Protein AF-A0A418R9C7-F1 (afdb_monomer_lite)

Radius of gyration: 15.67 Å; chains: 1; bounding box: 35×15×49 Å

Organism: NCBI:txid2029981

Structure (mmCIF, N/CA/C/O backbone):
data_AF-A0A418R9C7-F1
#
_entry.id   AF-A0A418R9C7-F1
#
loop_
_atom_site.group_PDB
_atom_site.id
_atom_site.type_symbol
_atom_site.label_atom_id
_atom_site.label_alt_id
_atom_site.label_comp_id
_atom_site.label_asym_id
_atom_site.label_entity_id
_atom_site.label_seq_id
_atom_site.pdbx_PDB_ins_code
_atom_site.Cartn_x
_atom_site.Cartn_y
_atom_site.Cartn_z
_atom_site.occupancy
_atom_site.B_iso_or_equiv
_atom_site.auth_seq_id
_atom_site.auth_comp_id
_atom_site.auth_asym_id
_atom_site.auth_atom_id
_atom_site.pdbx_PDB_model_num
ATOM 1 N N . MET A 1 1 ? 9.074 -6.981 2.720 1.00 46.62 1 MET A N 1
ATOM 2 C CA . MET A 1 1 ? 9.134 -5.554 3.130 1.00 46.62 1 MET A CA 1
ATOM 3 C C . MET A 1 1 ? 7.836 -4.776 2.861 1.00 46.62 1 MET A C 1
ATOM 5 O O . MET A 1 1 ? 7.698 -3.675 3.373 1.00 46.62 1 MET A O 1
ATOM 9 N N . SER A 1 2 ? 6.857 -5.335 2.141 1.00 50.56 2 SER A N 1
ATOM 10 C CA . SER A 1 2 ? 5.527 -4.747 1.891 1.00 50.56 2 SER A CA 1
ATOM 11 C C . SER A 1 2 ? 4.606 -4.723 3.123 1.00 50.56 2 SER A C 1
ATOM 13 O O . SER A 1 2 ? 3.839 -3.782 3.302 1.00 50.56 2 SER A O 1
ATOM 15 N N . SER A 1 3 ? 4.740 -5.695 4.030 1.00 56.81 3 SER A N 1
ATOM 16 C CA . SER A 1 3 ? 3.819 -5.886 5.162 1.00 56.81 3 SER A CA 1
ATOM 17 C C . SER A 1 3 ? 3.807 -4.756 6.198 1.00 56.81 3 SER A C 1
ATOM 19 O O . SER A 1 3 ? 2.843 -4.642 6.940 1.00 56.81 3 SER A O 1
ATOM 21 N N . HIS A 1 4 ? 4.848 -3.919 6.282 1.00 64.94 4 HIS A N 1
ATOM 22 C CA . HIS A 1 4 ? 4.893 -2.830 7.272 1.00 64.94 4 HIS A CA 1
ATOM 23 C C . HIS A 1 4 ? 4.217 -1.542 6.783 1.00 64.94 4 HIS A C 1
ATOM 25 O O . HIS A 1 4 ? 3.659 -0.807 7.590 1.00 64.94 4 HIS A O 1
ATOM 31 N N . LEU A 1 5 ? 4.248 -1.275 5.472 1.00 68.44 5 LEU A N 1
ATOM 32 C CA . LEU A 1 5 ? 3.669 -0.060 4.882 1.00 68.44 5 LEU A CA 1
ATOM 33 C C . LEU A 1 5 ? 2.141 -0.092 4.903 1.00 68.44 5 LEU A C 1
ATOM 35 O O . LEU A 1 5 ? 1.507 0.934 5.118 1.00 68.44 5 LEU A O 1
ATOM 39 N N . ILE A 1 6 ? 1.568 -1.276 4.703 1.00 71.94 6 ILE A N 1
ATOM 40 C CA . ILE A 1 6 ? 0.127 -1.470 4.522 1.00 71.94 6 ILE A CA 1
ATOM 41 C C . ILE A 1 6 ? -0.571 -1.799 5.856 1.00 71.94 6 ILE A C 1
ATOM 43 O O . ILE A 1 6 ? -1.784 -1.697 5.969 1.00 71.94 6 ILE A O 1
ATOM 47 N N . LYS A 1 7 ? 0.194 -2.095 6.918 1.00 70.19 7 LYS A N 1
ATOM 48 C CA . LYS A 1 7 ? -0.331 -2.479 8.242 1.00 70.19 7 LYS A CA 1
ATOM 49 C C . LYS A 1 7 ? -1.252 -1.432 8.886 1.00 70.19 7 LYS A C 1
ATOM 51 O O . LYS A 1 7 ? -2.103 -1.797 9.684 1.00 70.19 7 LYS A O 1
ATOM 56 N N . ASN A 1 8 ? -1.075 -0.154 8.544 1.00 69.62 8 ASN A N 1
ATOM 57 C CA . ASN A 1 8 ? -1.908 0.959 9.020 1.00 69.62 8 ASN A CA 1
ATOM 58 C C . ASN A 1 8 ? -2.758 1.578 7.896 1.00 69.62 8 ASN A C 1
ATOM 60 O O . ASN A 1 8 ? -3.174 2.730 8.001 1.00 69.62 8 ASN A O 1
ATOM 64 N N . CYS A 1 9 ? -2.947 0.861 6.787 1.00 81.62 9 CYS A N 1
ATOM 65 C CA . CYS A 1 9 ? -3.779 1.322 5.688 1.00 81.62 9 CYS A CA 1
ATOM 66 C C . CYS A 1 9 ? -5.241 1.018 6.021 1.00 81.62 9 CYS A C 1
ATOM 68 O O . CYS A 1 9 ? -5.680 -0.123 5.933 1.00 81.62 9 CYS A O 1
ATOM 70 N N . THR A 1 10 ? -5.964 2.047 6.453 1.00 82.88 10 THR A N 1
ATOM 71 C CA . THR A 1 10 ? -7.370 1.959 6.866 1.00 82.88 10 THR A CA 1
ATOM 72 C C . THR A 1 10 ? -8.295 2.730 5.931 1.00 82.88 10 THR A C 1
ATOM 74 O O . THR A 1 10 ? -9.510 2.593 6.018 1.00 82.88 10 THR A O 1
ATOM 77 N N . SER A 1 11 ? -7.737 3.519 5.005 1.00 85.12 11 SER A N 1
ATOM 78 C CA . SER A 1 11 ? -8.492 4.221 3.971 1.00 85.12 11 SER A CA 1
ATOM 79 C C . SER A 1 11 ? -7.823 4.165 2.599 1.00 85.12 11 SER A C 1
ATOM 81 O O . SER A 1 11 ? -6.596 4.090 2.463 1.00 85.12 11 SER A O 1
ATOM 83 N N . HIS A 1 12 ? -8.647 4.288 1.556 1.00 86.50 12 HIS A N 1
ATOM 84 C CA . HIS A 1 12 ? -8.192 4.371 0.165 1.00 86.50 12 HIS A CA 1
ATOM 85 C C . HIS A 1 12 ? -7.243 5.561 -0.067 1.00 86.50 12 HIS A C 1
ATOM 87 O O . HIS A 1 12 ? -6.319 5.480 -0.875 1.00 86.50 12 HIS A O 1
ATOM 93 N N . GLU A 1 13 ? -7.411 6.654 0.681 1.00 87.38 13 GLU A N 1
ATOM 94 C CA . GLU A 1 13 ? -6.542 7.829 0.582 1.00 87.38 13 GLU A CA 1
ATOM 95 C C . GLU A 1 13 ? -5.123 7.546 1.112 1.00 87.38 13 GLU A C 1
ATOM 97 O O . GLU A 1 13 ? -4.126 8.002 0.540 1.00 87.38 13 GLU A O 1
ATOM 102 N N . GLN A 1 14 ? -5.005 6.758 2.188 1.00 87.94 14 GLN A N 1
ATOM 103 C CA . GLN A 1 14 ? -3.706 6.291 2.679 1.00 87.94 14 GLN A CA 1
ATOM 104 C C . GLN A 1 14 ? -3.058 5.325 1.686 1.00 87.94 14 GLN A C 1
ATOM 106 O O . GLN A 1 14 ? -1.857 5.443 1.426 1.00 87.94 14 GLN A O 1
ATOM 111 N N . LEU A 1 15 ? -3.849 4.425 1.091 1.00 89.75 15 LEU A N 1
ATOM 112 C CA . LEU A 1 15 ? -3.370 3.496 0.070 1.00 89.75 15 LEU A CA 1
ATOM 113 C C . LEU A 1 15 ? -2.778 4.242 -1.128 1.00 89.75 15 LEU A C 1
ATOM 115 O O . LEU A 1 15 ? -1.664 3.943 -1.557 1.00 89.75 15 LEU A O 1
ATOM 119 N N . GLU A 1 16 ? -3.466 5.275 -1.619 1.00 90.06 16 GLU A N 1
ATOM 120 C CA . GLU A 1 16 ? -2.955 6.128 -2.693 1.00 90.06 16 GLU A CA 1
ATOM 121 C C . GLU A 1 16 ? -1.658 6.852 -2.318 1.00 90.06 16 GLU A C 1
ATOM 123 O O . GLU A 1 16 ? -0.743 6.939 -3.142 1.00 90.06 16 GLU A O 1
ATOM 128 N N . LYS A 1 17 ? -1.550 7.378 -1.090 1.00 90.06 17 LYS A N 1
ATOM 129 C CA . LYS A 1 17 ? -0.320 8.040 -0.620 1.00 90.06 17 LYS A CA 1
ATOM 130 C C . LYS A 1 17 ? 0.858 7.067 -0.602 1.00 90.06 17 LYS A C 1
ATOM 132 O O . LYS A 1 17 ? 1.950 7.429 -1.048 1.00 90.06 17 LYS A O 1
ATOM 137 N N . ILE A 1 18 ? 0.635 5.833 -0.147 1.00 88.94 18 ILE A N 1
ATOM 138 C CA . ILE A 1 18 ? 1.648 4.772 -0.169 1.00 88.94 18 ILE A CA 1
ATOM 139 C C . ILE A 1 18 ? 2.001 4.423 -1.617 1.00 88.94 18 ILE A C 1
ATOM 141 O O . ILE A 1 18 ? 3.184 4.442 -1.956 1.00 88.94 18 ILE A O 1
ATOM 145 N N . ARG A 1 19 ? 1.003 4.192 -2.484 1.00 90.44 19 ARG A N 1
ATOM 146 C CA . ARG A 1 19 ? 1.188 3.884 -3.913 1.00 90.44 19 ARG A CA 1
ATOM 147 C C . ARG A 1 19 ? 2.058 4.933 -4.597 1.00 90.44 19 ARG A C 1
ATOM 149 O O . ARG A 1 19 ? 3.115 4.590 -5.112 1.00 90.44 19 ARG A O 1
ATOM 156 N N . LYS A 1 20 ? 1.692 6.215 -4.498 1.00 90.81 20 LYS A N 1
ATOM 157 C CA . LYS A 1 20 ? 2.443 7.342 -5.086 1.00 90.81 20 LYS A CA 1
ATOM 158 C C . LYS A 1 20 ? 3.849 7.481 -4.488 1.00 90.81 20 LYS A C 1
ATOM 160 O O . LYS A 1 20 ? 4.797 7.840 -5.187 1.00 90.81 20 LYS A O 1
ATOM 165 N N . GLY A 1 21 ? 4.013 7.204 -3.193 1.00 90.81 21 GLY A N 1
ATOM 166 C CA . GLY A 1 21 ? 5.321 7.212 -2.531 1.00 90.81 21 GLY A CA 1
ATOM 167 C C . GLY A 1 21 ? 6.251 6.102 -3.030 1.00 90.81 21 GLY A C 1
ATOM 168 O O . GLY A 1 21 ? 7.445 6.337 -3.228 1.00 90.81 21 GLY A O 1
ATOM 169 N N . GLN A 1 22 ? 5.700 4.910 -3.260 1.00 89.94 22 GLN A N 1
ATOM 170 C CA . GLN A 1 22 ? 6.419 3.770 -3.821 1.00 89.94 22 GLN A CA 1
ATOM 171 C C . GLN A 1 22 ? 6.692 3.975 -5.317 1.00 89.94 22 GLN A C 1
ATOM 173 O O . GLN A 1 22 ? 7.825 3.791 -5.745 1.00 89.94 22 GLN A O 1
ATOM 178 N N . GLU A 1 23 ? 5.728 4.497 -6.074 1.00 91.69 23 GLU A N 1
ATOM 179 C CA . GLU A 1 23 ? 5.864 4.835 -7.494 1.00 91.69 23 GLU A CA 1
ATOM 180 C C . GLU A 1 23 ? 7.029 5.800 -7.721 1.00 91.69 23 GLU A C 1
ATOM 182 O O . GLU A 1 23 ? 7.922 5.545 -8.523 1.00 91.69 23 GLU A O 1
ATOM 187 N N . ARG A 1 24 ? 7.120 6.888 -6.947 1.00 91.25 24 ARG A N 1
ATOM 188 C CA . ARG A 1 24 ? 8.254 7.818 -7.069 1.00 91.25 24 ARG A CA 1
ATOM 189 C C . ARG A 1 24 ? 9.6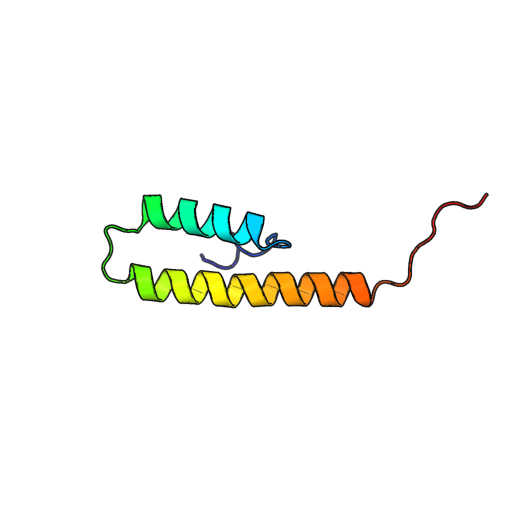07 7.141 -6.849 1.00 91.25 24 ARG A C 1
ATOM 191 O O . ARG A 1 24 ? 10.574 7.552 -7.486 1.00 91.25 24 ARG A O 1
ATOM 198 N N . LYS A 1 25 ? 9.671 6.141 -5.961 1.00 87.88 25 LYS A N 1
ATOM 199 C CA . LYS A 1 25 ? 10.896 5.404 -5.622 1.00 87.88 25 LYS A CA 1
ATOM 200 C C . LYS A 1 25 ? 11.222 4.274 -6.589 1.00 87.88 25 LYS A C 1
ATOM 202 O O . LYS A 1 25 ? 12.403 3.985 -6.744 1.00 87.88 25 LYS A O 1
ATOM 207 N N . PHE A 1 26 ? 10.220 3.646 -7.198 1.00 88.69 26 PHE A N 1
ATOM 208 C CA . PHE A 1 26 ? 10.370 2.387 -7.927 1.00 88.69 26 PHE A CA 1
ATOM 209 C C . PHE A 1 26 ? 9.863 2.424 -9.370 1.00 88.69 26 PHE A C 1
ATOM 211 O O . PHE A 1 26 ? 10.083 1.450 -10.071 1.00 88.69 26 PHE A O 1
ATOM 218 N N . ARG A 1 27 ? 9.280 3.526 -9.868 1.00 88.94 27 ARG A N 1
ATOM 219 C CA . ARG A 1 27 ? 8.772 3.612 -11.260 1.00 88.94 27 ARG A CA 1
ATOM 220 C C . ARG A 1 27 ? 9.816 3.354 -12.341 1.00 88.94 27 ARG A C 1
ATOM 222 O O . ARG A 1 27 ? 9.458 3.153 -13.489 1.00 88.94 27 ARG A O 1
ATOM 229 N N . TRP A 1 28 ? 11.098 3.474 -12.003 1.00 90.12 28 TRP A N 1
ATOM 230 C CA . TRP A 1 28 ? 12.196 3.189 -12.924 1.00 90.12 28 TRP A CA 1
ATOM 231 C C . TRP A 1 28 ? 12.461 1.687 -13.059 1.00 90.12 28 TRP A C 1
ATOM 233 O O . TRP A 1 28 ? 13.280 1.299 -13.883 1.00 90.12 28 TRP A O 1
ATOM 243 N N . ARG A 1 29 ? 11.817 0.851 -12.238 1.00 91.06 29 ARG A N 1
ATOM 244 C CA . ARG A 1 29 ? 11.893 -0.598 -12.348 1.00 91.06 29 ARG A CA 1
ATOM 245 C C . ARG A 1 29 ? 10.793 -1.134 -13.254 1.00 91.06 29 ARG A C 1
ATOM 247 O O . ARG A 1 29 ? 9.632 -0.752 -13.121 1.00 91.06 29 ARG A O 1
ATOM 254 N N . ASP A 1 30 ? 11.150 -2.110 -14.077 1.00 91.06 30 ASP A N 1
ATOM 255 C CA . ASP A 1 30 ? 10.213 -2.792 -14.975 1.00 91.06 30 ASP A CA 1
ATOM 256 C C . ASP A 1 30 ? 9.192 -3.674 -14.230 1.00 91.06 30 ASP A C 1
ATOM 258 O O . ASP A 1 30 ? 8.111 -3.946 -14.746 1.00 91.06 30 ASP A O 1
ATOM 262 N N . ASP A 1 31 ? 9.497 -4.095 -12.996 1.00 91.75 31 ASP A N 1
ATOM 263 C CA . ASP A 1 31 ? 8.598 -4.878 -12.134 1.00 91.75 31 ASP A CA 1
ATOM 264 C C . ASP A 1 31 ? 7.568 -4.016 -11.378 1.00 91.75 31 ASP A C 1
ATOM 266 O O . ASP A 1 31 ? 6.691 -4.556 -10.693 1.00 91.75 31 ASP A O 1
ATOM 270 N N . TRP A 1 32 ? 7.624 -2.685 -11.525 1.00 88.62 32 TRP A N 1
ATOM 271 C CA . TRP A 1 32 ? 6.730 -1.761 -10.830 1.00 88.62 32 TRP A CA 1
ATOM 272 C C . TRP A 1 32 ? 5.238 -2.075 -11.027 1.00 88.62 32 TRP A C 1
ATOM 274 O O . TRP A 1 32 ? 4.539 -2.128 -10.017 1.00 88.62 32 TRP A O 1
ATOM 284 N N . PRO A 1 33 ? 4.720 -2.362 -12.239 1.00 90.31 33 PRO A N 1
ATOM 285 C CA . PRO A 1 33 ? 3.300 -2.677 -12.415 1.00 90.31 33 PRO A CA 1
ATOM 286 C C . PRO A 1 33 ? 2.843 -3.899 -11.602 1.00 90.31 33 PRO A C 1
ATOM 288 O O . PRO A 1 33 ? 1.729 -3.928 -11.077 1.00 90.31 33 PRO A O 1
ATOM 291 N N . ALA A 1 34 ? 3.712 -4.906 -11.450 1.00 91.38 34 ALA A N 1
ATOM 292 C CA . ALA A 1 34 ? 3.422 -6.084 -10.635 1.00 91.38 34 ALA A CA 1
ATOM 293 C C . ALA A 1 34 ? 3.440 -5.747 -9.135 1.00 91.38 34 ALA A C 1
ATOM 295 O O . ALA A 1 34 ? 2.569 -6.190 -8.384 1.00 91.38 34 ALA A O 1
ATOM 296 N N . MET A 1 35 ? 4.398 -4.921 -8.704 1.00 87.50 35 MET A N 1
ATOM 297 C CA . MET A 1 35 ? 4.478 -4.442 -7.323 1.00 87.50 35 MET A CA 1
ATOM 298 C C . MET A 1 35 ? 3.312 -3.519 -6.950 1.00 87.50 35 MET A C 1
ATOM 300 O O . MET A 1 35 ? 2.782 -3.636 -5.847 1.00 87.50 35 MET A O 1
ATOM 304 N N . GLU A 1 36 ? 2.900 -2.621 -7.849 1.00 90.56 36 GLU A N 1
ATOM 305 C CA . GLU A 1 36 ? 1.755 -1.726 -7.668 1.00 90.56 36 GLU A CA 1
ATOM 306 C C . GLU A 1 36 ? 0.474 -2.530 -7.468 1.00 90.56 36 GLU A C 1
ATOM 308 O O . GLU A 1 36 ? -0.272 -2.269 -6.523 1.00 90.56 36 GLU A O 1
ATOM 313 N N . LYS A 1 37 ? 0.255 -3.552 -8.304 1.00 90.44 37 LYS A N 1
ATOM 314 C CA . LYS A 1 37 ? -0.892 -4.449 -8.170 1.00 90.44 37 LYS A CA 1
ATOM 315 C C . LYS A 1 37 ? -0.908 -5.145 -6.808 1.00 90.44 37 LYS A C 1
ATOM 317 O O . LYS A 1 37 ? -1.930 -5.103 -6.131 1.00 90.44 37 LYS A O 1
ATOM 322 N N . ALA A 1 38 ? 0.224 -5.703 -6.375 1.00 90.06 38 ALA A N 1
ATOM 323 C CA . ALA A 1 38 ? 0.332 -6.342 -5.062 1.00 90.06 38 ALA A CA 1
ATOM 324 C C . ALA A 1 38 ? 0.070 -5.356 -3.906 1.00 90.06 38 ALA A C 1
ATOM 326 O O . ALA A 1 38 ? -0.543 -5.712 -2.903 1.00 90.06 38 ALA A O 1
ATOM 327 N N . LEU A 1 39 ? 0.505 -4.100 -4.050 1.00 88.31 39 LEU A N 1
ATOM 328 C CA . LEU A 1 39 ? 0.243 -3.028 -3.087 1.00 88.31 39 LEU A CA 1
AT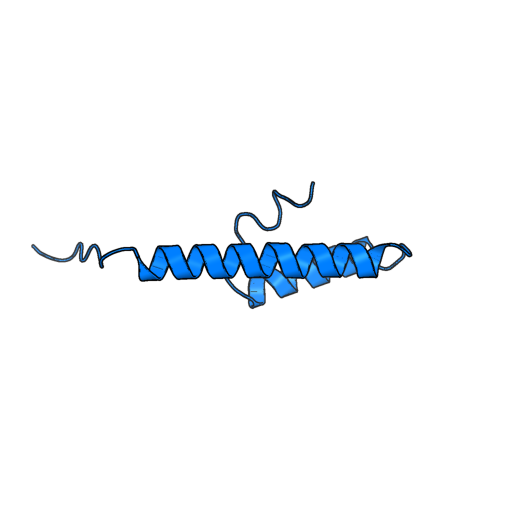OM 329 C C . LEU A 1 39 ? -1.241 -2.682 -2.994 1.00 88.31 39 LEU A C 1
ATOM 331 O O . LEU A 1 39 ? -1.756 -2.533 -1.889 1.00 88.31 39 LEU A O 1
ATOM 335 N N . LEU A 1 40 ? -1.912 -2.549 -4.139 1.00 89.06 40 LEU A N 1
ATOM 336 C CA . LEU A 1 40 ? -3.341 -2.257 -4.199 1.00 89.06 40 LEU A CA 1
ATOM 337 C C . LEU A 1 40 ? -4.172 -3.404 -3.625 1.00 89.06 40 LEU A C 1
ATOM 339 O O . LEU A 1 40 ? -5.101 -3.145 -2.871 1.00 89.06 40 LEU A O 1
ATOM 343 N N . GLU A 1 41 ? -3.811 -4.647 -3.933 1.00 90.56 41 GLU A N 1
ATOM 344 C CA . GLU A 1 41 ? -4.505 -5.844 -3.452 1.00 90.56 41 GLU A CA 1
ATOM 345 C C . GLU A 1 41 ? -4.361 -5.999 -1.933 1.00 90.56 41 GLU A C 1
ATOM 34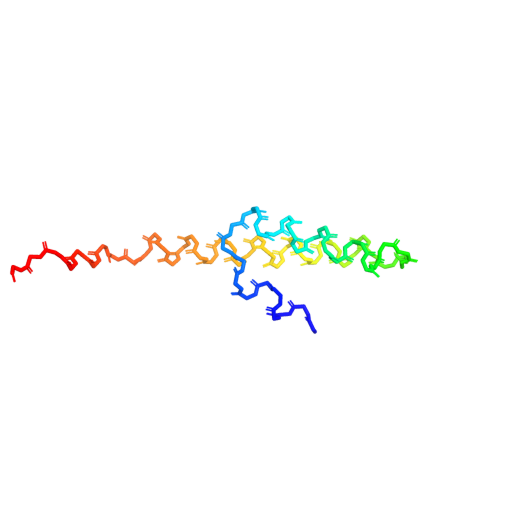7 O O . GLU A 1 41 ? -5.361 -5.986 -1.217 1.00 90.56 41 GLU A O 1
ATOM 352 N N . SER A 1 42 ? -3.129 -5.988 -1.409 1.00 88.06 42 SER A N 1
ATOM 353 C CA . SER A 1 42 ? -2.903 -6.015 0.044 1.00 88.06 42 SER A CA 1
ATOM 354 C C . SER A 1 42 ? -3.494 -4.793 0.762 1.00 88.06 42 SER A C 1
ATOM 356 O O . SER A 1 42 ? -3.906 -4.888 1.915 1.00 88.06 42 SER A O 1
ATOM 358 N N . GLY A 1 43 ? -3.517 -3.629 0.107 1.00 88.50 43 GLY A N 1
ATOM 359 C CA . GLY A 1 43 ? -4.127 -2.411 0.636 1.00 88.50 43 GLY A CA 1
ATOM 360 C C . GLY A 1 43 ? -5.640 -2.497 0.744 1.00 88.50 43 GLY A C 1
ATOM 361 O O . GLY A 1 43 ? -6.198 -2.143 1.778 1.00 88.50 43 GLY A O 1
ATOM 362 N N . ALA A 1 44 ? -6.294 -3.003 -0.299 1.00 88.50 44 ALA A N 1
ATOM 363 C CA . ALA A 1 44 ? -7.730 -3.235 -0.309 1.00 88.50 44 ALA A CA 1
ATOM 364 C C . ALA A 1 44 ? -8.132 -4.273 0.748 1.00 88.50 44 ALA A C 1
ATOM 366 O O . ALA A 1 44 ? -9.098 -4.051 1.473 1.00 88.50 44 ALA A O 1
ATOM 367 N N . GLU A 1 45 ? -7.360 -5.353 0.900 1.00 88.06 45 GLU A N 1
ATOM 368 C CA . GLU A 1 45 ? -7.575 -6.344 1.961 1.00 88.06 45 GLU A CA 1
ATOM 369 C C . GLU A 1 45 ? -7.453 -5.732 3.362 1.00 88.06 45 GLU A C 1
ATOM 371 O O . GLU A 1 45 ? -8.288 -6.001 4.224 1.00 88.06 45 GLU A O 1
ATOM 376 N N . ALA A 1 46 ? -6.451 -4.878 3.596 1.00 86.69 46 ALA A N 1
ATOM 377 C CA . ALA A 1 46 ? -6.274 -4.207 4.882 1.00 86.69 46 ALA A CA 1
ATOM 378 C C . ALA A 1 46 ? -7.434 -3.249 5.204 1.00 86.69 46 ALA A C 1
ATOM 380 O O . ALA A 1 46 ? -7.928 -3.245 6.333 1.00 86.69 46 ALA A O 1
ATOM 381 N N . ILE A 1 47 ? -7.904 -2.487 4.210 1.00 88.12 47 ILE A N 1
ATOM 382 C CA . ILE A 1 47 ? -9.067 -1.601 4.351 1.00 88.12 47 ILE A CA 1
ATOM 383 C C . ILE A 1 47 ? -10.321 -2.426 4.647 1.00 88.12 47 ILE A C 1
ATOM 385 O O . ILE A 1 47 ? -11.013 -2.139 5.618 1.00 88.12 47 ILE A O 1
ATOM 389 N N . ALA A 1 48 ? -10.574 -3.490 3.882 1.00 87.31 48 ALA A N 1
ATOM 390 C CA . ALA A 1 48 ? -11.724 -4.365 4.090 1.00 87.31 48 ALA A CA 1
ATOM 391 C C . ALA A 1 48 ? -11.695 -5.040 5.473 1.00 87.31 48 ALA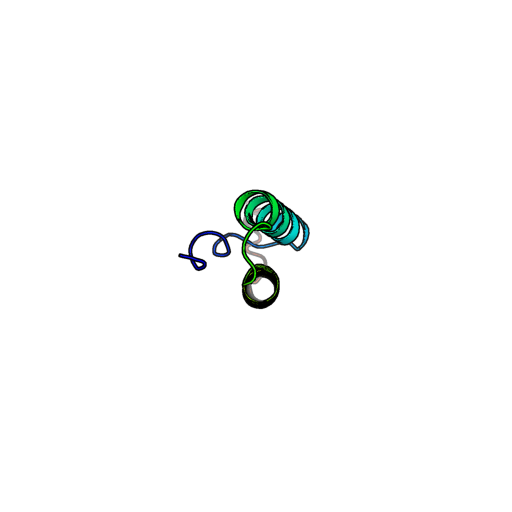 A C 1
ATOM 393 O O . ALA A 1 48 ? -12.721 -5.119 6.145 1.00 87.31 48 ALA A O 1
ATOM 394 N N . ALA A 1 49 ? -10.523 -5.483 5.938 1.00 85.75 49 ALA A N 1
ATOM 395 C CA . ALA A 1 49 ? -10.357 -6.036 7.280 1.00 85.75 49 ALA A CA 1
ATOM 396 C C . ALA A 1 49 ? -10.611 -4.983 8.370 1.00 85.75 49 ALA A C 1
ATOM 398 O O . ALA A 1 49 ? -11.252 -5.282 9.377 1.00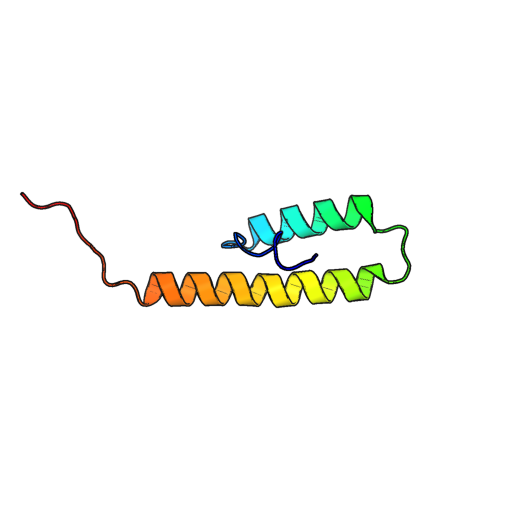 85.75 49 ALA A O 1
ATOM 399 N N . HIS A 1 50 ? -10.147 -3.746 8.171 1.00 85.19 50 HIS A N 1
ATOM 400 C CA . HIS A 1 50 ? -10.403 -2.643 9.094 1.00 85.19 50 HIS A CA 1
ATOM 401 C C . HIS A 1 50 ? -11.890 -2.259 9.135 1.00 85.19 50 HIS A C 1
ATOM 403 O O . HIS A 1 50 ? -12.439 -2.074 10.218 1.00 85.19 50 HIS A O 1
ATOM 409 N N . GLU A 1 51 ? -12.559 -2.187 7.984 1.00 84.38 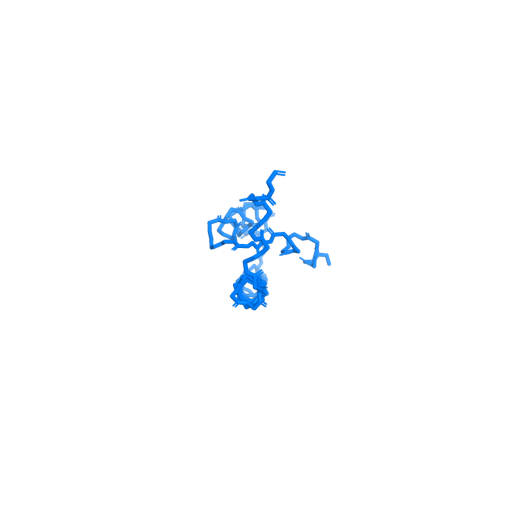51 GLU A N 1
ATOM 410 C CA . GLU A 1 51 ? -14.004 -1.950 7.891 1.00 84.38 51 GLU A CA 1
ATOM 411 C C . GLU A 1 51 ? -14.802 -3.089 8.539 1.00 84.38 51 GLU A C 1
ATOM 413 O O . GLU A 1 51 ? -15.743 -2.834 9.286 1.00 84.38 51 GLU A O 1
ATOM 418 N N . ALA A 1 52 ? -14.404 -4.346 8.326 1.00 82.75 52 ALA A N 1
ATOM 419 C CA . ALA A 1 52 ? -15.028 -5.501 8.968 1.00 82.75 52 ALA A CA 1
ATOM 420 C C . ALA A 1 52 ? -14.843 -5.498 10.493 1.00 82.75 52 ALA A C 1
ATOM 422 O O . ALA A 1 52 ? -15.755 -5.905 11.211 1.00 82.75 52 ALA A O 1
ATOM 423 N N . LEU A 1 53 ? -13.691 -5.029 10.989 1.00 80.00 53 LEU A N 1
ATOM 424 C CA . LEU A 1 53 ? -13.448 -4.828 12.418 1.00 80.00 53 LEU A CA 1
ATOM 425 C C . LEU A 1 53 ? -14.285 -3.672 12.970 1.00 80.00 53 LEU A C 1
ATOM 427 O O . LEU A 1 53 ? -14.942 -3.860 13.987 1.00 80.00 53 LEU A O 1
ATOM 431 N N . GLN A 1 54 ? -14.322 -2.513 12.302 1.00 75.56 54 GLN A N 1
ATOM 432 C CA . GLN A 1 54 ? -15.156 -1.380 12.725 1.00 75.56 54 GLN A CA 1
ATOM 433 C C . GLN A 1 54 ? -16.649 -1.721 12.734 1.00 75.56 54 GLN A C 1
ATOM 435 O O . GLN A 1 54 ? -17.346 -1.323 13.659 1.00 75.56 54 GLN A O 1
ATOM 440 N N . ASN A 1 55 ? -17.130 -2.486 11.753 1.00 65.88 55 ASN A N 1
ATOM 441 C CA . ASN A 1 55 ? -18.531 -2.903 11.682 1.00 65.88 55 ASN A CA 1
ATOM 442 C C . ASN A 1 55 ? -18.883 -4.036 12.668 1.00 65.88 55 ASN A C 1
ATOM 444 O O . ASN A 1 55 ? -20.058 -4.213 12.976 1.00 65.88 55 ASN A O 1
ATOM 448 N N . ASN A 1 56 ? -17.898 -4.798 13.166 1.00 59.16 56 ASN A N 1
ATOM 449 C CA . ASN A 1 56 ? -18.093 -5.835 14.195 1.00 59.16 56 ASN A CA 1
ATOM 450 C C . ASN A 1 56 ? -17.744 -5.380 15.617 1.00 59.16 56 ASN A C 1
ATOM 452 O O . ASN A 1 56 ? -17.935 -6.150 16.558 1.00 59.16 56 ASN A O 1
ATOM 456 N N . LEU A 1 57 ? -17.233 -4.165 15.802 1.00 54.00 57 LEU A N 1
ATOM 457 C CA . LEU A 1 57 ? -17.087 -3.577 17.125 1.00 54.00 57 LEU A CA 1
ATOM 458 C C . LEU A 1 57 ? -18.470 -3.068 17.556 1.00 54.00 57 LEU A C 1
ATOM 460 O O . LEU A 1 57 ? -18.964 -2.107 16.960 1.00 54.00 57 LEU A O 1
ATOM 464 N N . PRO A 1 58 ? -19.128 -3.685 18.561 1.00 49.78 58 PRO A N 1
ATOM 465 C CA . PRO A 1 58 ? -20.269 -3.042 19.181 1.00 49.78 58 PRO A CA 1
ATOM 466 C C . PRO A 1 58 ? -19.763 -1.706 19.718 1.00 49.78 58 PRO A C 1
ATOM 468 O O . PRO A 1 58 ? -18.670 -1.624 20.277 1.00 49.78 58 PRO A O 1
ATOM 471 N N . ASN A 1 59 ? -20.537 -0.660 19.466 1.00 50.53 59 ASN A N 1
ATOM 472 C CA . ASN A 1 59 ? -20.351 0.673 20.005 1.00 50.53 59 ASN A CA 1
ATOM 473 C C . ASN A 1 59 ? -20.043 0.577 21.512 1.00 50.53 59 ASN A C 1
ATOM 475 O O . ASN A 1 59 ? -20.960 0.437 22.317 1.00 50.53 59 ASN A O 1
ATOM 479 N N . GLU A 1 60 ? -18.764 0.620 21.897 1.00 53.84 60 GLU A N 1
ATOM 480 C CA . GLU A 1 60 ? -18.353 0.910 23.270 1.00 53.84 60 GLU A CA 1
ATOM 481 C C . GLU A 1 60 ? -18.648 2.392 23.477 1.00 53.84 60 GLU A C 1
ATOM 483 O O . GLU A 1 60 ? -17.810 3.284 23.334 1.00 53.84 60 GLU A O 1
ATOM 488 N N . GLU A 1 61 ? -19.925 2.634 23.741 1.00 49.75 61 GLU A N 1
ATOM 489 C CA . GLU A 1 61 ? -20.512 3.867 24.208 1.00 49.75 61 GLU A CA 1
ATOM 490 C C . GLU A 1 61 ? -19.979 4.134 25.623 1.00 49.75 61 GLU A C 1
ATOM 492 O O . GLU A 1 61 ? -20.704 4.098 26.613 1.00 49.75 61 GLU A O 1
ATOM 497 N N . THR A 1 62 ? -18.681 4.416 25.758 1.00 55.84 62 THR A N 1
ATOM 498 C CA . THR A 1 62 ? -18.126 4.960 26.999 1.00 55.84 62 THR A CA 1
ATOM 499 C C . THR A 1 62 ? -18.472 6.444 27.080 1.00 55.84 62 THR A C 1
ATOM 501 O O . THR A 1 62 ? -17.610 7.320 26.976 1.00 55.84 62 THR A O 1
ATOM 504 N N . LYS A 1 63 ? -19.765 6.741 27.233 1.00 56.62 63 LYS A N 1
ATOM 505 C CA . LYS A 1 63 ? -20.237 8.015 27.776 1.00 56.62 63 LYS A CA 1
ATOM 506 C C . LYS A 1 63 ? -21.563 7.831 28.514 1.00 56.62 63 LYS A C 1
ATOM 508 O O . LYS A 1 63 ? -22.623 8.175 28.008 1.00 56.62 63 LYS A O 1
ATOM 513 N N . SER A 1 64 ? -21.480 7.295 29.725 1.00 45.28 64 SER A N 1
ATOM 514 C CA . SER A 1 64 ? -22.468 7.356 30.819 1.00 45.28 64 SER A CA 1
ATOM 515 C C . SER A 1 64 ? -21.743 6.732 32.022 1.00 45.28 64 SER A C 1
ATOM 517 O O . SER A 1 64 ? -21.241 5.626 31.879 1.00 45.28 64 SER A O 1
ATOM 519 N N . VAL A 1 65 ? -21.515 7.348 33.183 1.00 45.19 65 VAL A N 1
ATOM 520 C CA . VAL A 1 65 ? -22.122 8.456 33.939 1.00 45.19 65 VAL A CA 1
ATOM 521 C C . VAL A 1 65 ? -21.013 9.134 34.747 1.00 45.19 65 VAL A C 1
ATOM 523 O O . VAL A 1 65 ? -20.082 8.408 35.162 1.00 45.19 65 VAL A O 1
#

Sequence (65 aa):
MSSHLIKNCTSHEQLEKIRKGQERKFRWRDDWPAMEKALLESGAEAIAAHEALQNNLPNEETKSV

Foldseek 3Di:
DLCVQLQPLQDPVSLVVSLVVVCVVDVVPPCSVVVSVVSVVSNVVNNVVNVVVVVPDDPPPPPDD

Secondary structure (DSSP, 8-state):
-GGGTSTT--SHHHHHHHHHHHHHHHTTSTTHHHHHHHHHHHHHHHHHHHHHHHHHS--------

pLDDT: mean 79.01, std 15.09, range [45.19, 91.75]